Protein AF-A0A7S3KIZ4-F1 (afdb_monomer_lite)

Sequence (151 aa):
IKSEHIHNMARNVTTEWHDIQVELGNFVPIELPPTGEEINEENMEIMEGYDQKKAHSDEDSDPDFREDEEEKEIIKGFREKRLQEMKEEANKKTFGYVKHITKQDWVLEINEAPKGVHVVLLLYQDYIELSVKLVEIFEILAKHYPHVKFC

InterPro domains:
  IPR024253 Phosducin, thioredoxin-like domain [PF02114] (67-151)
  IPR036249 Thioredoxin-like superfamily [SSF52833] (14-151)
  IPR051498 Phosducin-like chaperone and apoptosis regulator [PTHR45809] (11-151)

pLDDT: mean 75.81, std 16.36, range [31.11, 95.62]

Foldseek 3Di:
DDDDPPPPPPDQDDDPVRVVCVVVVNDDDDDGDDDPVRVVVVVVVVVVPPDVVVVVVVLVVDPVNPQDPVNVVVVVVVVVVVVVVVVVLQPPLQFAAADDDDPVCCCVPPVVDDPPEAEDEDDADPPDPVRVVVNVVLNVVRNVRSRYHHD

Secondary structure (DSSP, 8-state):
---------SSS---HHHHHHHHTTSSPPP-PPPPHHHHHHHHHHHHHH--HHHHHHHHTT-TTT---HHHHHHHHHHHHHHHHHHHHHHT-----SB----TTTHIIIIITPPTT-EEE-----TT-HHHHHHHHHHHHHHHH-TTEEE-

Organism: Euplotes crassus (NCBI:txid5936)

Structure (mmCIF, N/CA/C/O backbone):
data_AF-A0A7S3KIZ4-F1
#
_entry.id   AF-A0A7S3KIZ4-F1
#
loop_
_atom_site.group_PDB
_atom_site.id
_atom_site.type_symbol
_atom_site.label_atom_id
_atom_site.label_alt_id
_atom_site.label_comp_id
_atom_site.label_asym_id
_atom_site.label_entity_id
_atom_site.label_seq_id
_atom_site.pdbx_PDB_ins_code
_atom_site.Cartn_x
_atom_site.Cartn_y
_atom_site.Cartn_z
_atom_site.occupancy
_atom_site.B_iso_or_equiv
_atom_site.auth_seq_id
_atom_site.auth_comp_id
_atom_site.auth_asym_id
_atom_site.auth_atom_id
_atom_site.pdbx_PDB_model_num
ATOM 1 N N . ILE A 1 1 ? -66.861 3.315 -4.960 1.00 41.78 1 ILE A N 1
ATOM 2 C CA . ILE A 1 1 ? -66.404 3.744 -6.307 1.00 41.78 1 ILE A CA 1
ATOM 3 C C . ILE A 1 1 ? -66.333 5.269 -6.227 1.00 41.78 1 ILE A C 1
ATOM 5 O O . ILE A 1 1 ? -67.381 5.883 -6.164 1.00 41.78 1 ILE A O 1
ATOM 9 N N . LYS A 1 2 ? -65.192 5.918 -6.002 1.00 31.11 2 LYS A N 1
ATOM 10 C CA . LYS A 1 2 ? -63.960 5.873 -6.792 1.00 31.11 2 LYS A CA 1
ATOM 11 C C . LYS A 1 2 ? -62.729 5.987 -5.885 1.00 31.11 2 LYS A C 1
ATOM 13 O O . LYS A 1 2 ? -62.744 6.712 -4.902 1.00 31.11 2 LYS A O 1
ATOM 18 N N . SER A 1 3 ? -61.708 5.217 -6.239 1.00 34.94 3 SER A N 1
ATOM 19 C CA . SER A 1 3 ? -60.334 5.359 -5.767 1.00 34.94 3 SER A CA 1
ATOM 20 C C . SER A 1 3 ? -59.765 6.632 -6.387 1.00 34.94 3 SER A C 1
ATOM 22 O O . SER A 1 3 ? -59.753 6.743 -7.612 1.00 34.94 3 SER A O 1
ATOM 24 N N . GLU A 1 4 ? -59.308 7.575 -5.569 1.00 37.75 4 GLU A N 1
ATOM 25 C CA . GLU A 1 4 ? -58.435 8.644 -6.046 1.00 37.75 4 GLU A CA 1
ATOM 26 C C . GLU A 1 4 ? -56.999 8.217 -5.780 1.00 37.75 4 GLU A C 1
ATOM 28 O O . GLU A 1 4 ? -56.536 8.095 -4.647 1.00 37.75 4 GLU A O 1
ATOM 33 N N . HIS A 1 5 ? -56.340 7.863 -6.878 1.00 34.59 5 HIS A N 1
ATOM 34 C CA . HIS A 1 5 ? -54.909 7.656 -6.940 1.00 34.59 5 HIS A CA 1
ATOM 35 C C . HIS A 1 5 ? -54.230 8.977 -6.578 1.00 34.59 5 HIS A C 1
ATOM 37 O O . HIS A 1 5 ? -54.191 9.893 -7.397 1.00 34.59 5 HIS A O 1
ATOM 43 N N . ILE A 1 6 ? -53.684 9.067 -5.366 1.00 42.25 6 ILE A N 1
ATOM 44 C CA . ILE A 1 6 ? -52.726 10.116 -5.023 1.00 42.25 6 ILE A CA 1
ATOM 45 C C . ILE A 1 6 ? -51.475 9.807 -5.840 1.00 42.25 6 ILE A C 1
ATOM 47 O O . ILE A 1 6 ? -50.710 8.887 -5.546 1.00 42.25 6 ILE A O 1
ATOM 51 N N . HIS A 1 7 ? -51.344 10.509 -6.957 1.00 41.88 7 HIS A N 1
ATOM 52 C CA . HIS A 1 7 ? -50.192 10.416 -7.825 1.00 41.88 7 HIS A CA 1
ATOM 53 C C . HIS A 1 7 ? -49.021 11.063 -7.081 1.00 41.88 7 HIS A C 1
ATOM 55 O O . HIS A 1 7 ? -48.915 12.284 -7.023 1.00 41.88 7 HIS A O 1
ATOM 61 N N . ASN A 1 8 ? -48.171 10.237 -6.464 1.00 43.75 8 ASN A N 1
ATOM 62 C CA . ASN A 1 8 ? -46.880 10.666 -5.936 1.00 43.75 8 ASN A CA 1
ATOM 63 C C . ASN A 1 8 ? -46.015 11.135 -7.115 1.00 43.75 8 ASN A C 1
ATOM 65 O O . ASN A 1 8 ? -45.277 10.349 -7.714 1.00 43.75 8 ASN A O 1
ATOM 69 N N . MET A 1 9 ? -46.136 12.412 -7.478 1.00 41.16 9 MET A N 1
ATOM 70 C CA . MET A 1 9 ? -45.206 13.074 -8.383 1.00 41.16 9 MET A CA 1
ATOM 71 C C . MET A 1 9 ? -43.879 13.217 -7.648 1.00 41.16 9 MET A C 1
ATOM 73 O O . MET A 1 9 ? -43.693 14.048 -6.766 1.00 41.16 9 MET A O 1
ATOM 77 N N . ALA A 1 10 ? -42.954 12.335 -8.008 1.00 44.00 10 ALA A N 1
ATOM 78 C CA . ALA A 1 10 ? -41.561 12.383 -7.616 1.00 44.00 10 ALA A CA 1
ATOM 79 C C . ALA A 1 10 ? -40.889 13.607 -8.258 1.00 44.00 10 ALA A C 1
ATOM 81 O O . ALA A 1 10 ? -40.249 13.489 -9.300 1.00 44.00 10 ALA A O 1
ATOM 82 N N . ARG A 1 11 ? -41.115 14.780 -7.666 1.00 47.62 11 ARG A N 1
ATOM 83 C CA . ARG A 1 11 ? -40.317 16.017 -7.683 1.00 47.62 11 ARG A CA 1
ATOM 84 C C . ARG A 1 11 ? -41.238 17.119 -7.180 1.00 47.62 11 ARG A C 1
ATOM 86 O O . ARG A 1 11 ? -42.347 17.246 -7.674 1.00 47.62 11 ARG A O 1
ATOM 93 N N . ASN A 1 12 ? -40.750 17.864 -6.200 1.00 55.25 12 ASN A N 1
ATOM 94 C CA . ASN A 1 12 ? -41.412 18.903 -5.413 1.00 55.25 12 ASN A CA 1
ATOM 95 C C . ASN A 1 12 ? -41.872 20.115 -6.264 1.00 55.25 12 ASN A C 1
ATOM 97 O O . ASN A 1 12 ? -41.435 21.236 -6.040 1.00 55.25 12 ASN A O 1
ATOM 101 N N . VAL A 1 13 ? -42.664 19.883 -7.310 1.00 55.50 13 VAL A N 1
ATOM 102 C CA . VAL A 1 13 ? -43.081 20.880 -8.299 1.00 55.50 13 VAL A CA 1
ATOM 103 C C . VAL A 1 13 ? -44.577 20.698 -8.517 1.00 55.50 13 VAL A C 1
ATOM 105 O O . VAL A 1 13 ? -45.015 19.643 -8.983 1.00 55.50 13 VAL A O 1
ATOM 108 N N . THR A 1 14 ? -45.368 21.704 -8.151 1.00 62.00 14 THR A N 1
ATOM 109 C CA . THR A 1 14 ? -46.782 21.760 -8.516 1.00 62.00 14 THR A CA 1
ATOM 110 C C . THR A 1 14 ? -46.891 22.028 -10.017 1.00 62.00 14 THR A C 1
ATOM 112 O O . THR A 1 14 ? -46.026 22.643 -10.641 1.00 62.00 14 THR A O 1
ATOM 115 N N . THR A 1 15 ? -47.921 21.481 -10.654 1.00 75.25 15 THR A N 1
ATOM 116 C CA . THR A 1 15 ? -48.223 21.828 -12.049 1.00 75.25 15 THR A CA 1
ATOM 117 C C . THR A 1 15 ? -48.985 23.148 -12.084 1.00 75.25 15 THR A C 1
ATOM 119 O O . THR A 1 15 ? -49.831 23.351 -11.219 1.00 75.25 15 THR A O 1
ATOM 122 N N . GLU A 1 16 ? -48.831 23.949 -13.141 1.00 70.81 16 GLU A N 1
ATOM 123 C CA . GLU A 1 16 ? -49.584 25.207 -13.334 1.00 70.81 16 GLU A CA 1
ATOM 124 C C . GLU A 1 16 ? -51.111 25.027 -13.175 1.00 70.81 16 GLU A C 1
ATOM 126 O O . GLU A 1 16 ? -51.816 25.892 -12.664 1.00 70.81 16 GLU A O 1
ATOM 131 N N . TRP A 1 17 ? -51.635 23.856 -13.555 1.00 75.88 17 TRP A N 1
ATOM 132 C CA . TRP A 1 17 ? -53.040 23.487 -13.357 1.00 75.88 17 TRP A CA 1
ATOM 133 C C . TRP A 1 17 ? -53.456 23.366 -11.886 1.00 75.88 17 TRP A C 1
ATOM 135 O O . TRP A 1 17 ? -54.598 23.665 -11.547 1.00 75.88 17 TRP A O 1
ATOM 145 N N . HIS A 1 18 ? -52.559 22.889 -11.027 1.00 75.00 18 HIS A N 1
ATOM 146 C CA . HIS A 1 18 ? -52.805 22.737 -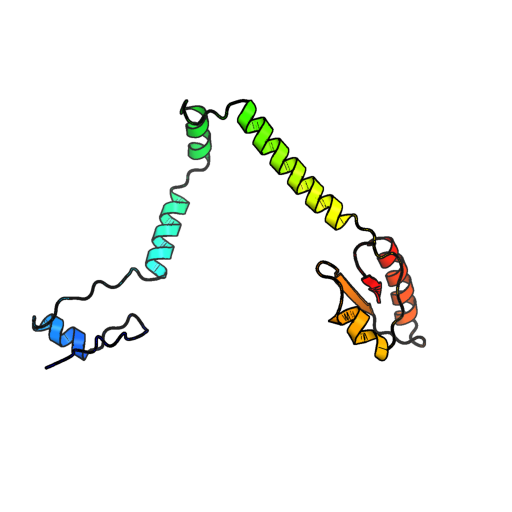9.597 1.00 75.00 18 HIS A CA 1
ATOM 147 C C . HIS A 1 18 ? -52.833 24.107 -8.914 1.00 75.00 18 HIS A C 1
ATOM 149 O O . HIS A 1 18 ? -53.764 24.382 -8.159 1.00 75.00 18 HIS A O 1
ATOM 155 N N . ASP A 1 19 ? -51.897 24.989 -9.269 1.00 76.94 19 ASP A N 1
ATOM 156 C CA . ASP A 1 19 ? -51.793 26.341 -8.709 1.00 76.94 19 ASP A CA 1
ATOM 157 C C . ASP A 1 19 ? -53.045 27.175 -9.013 1.00 76.94 19 ASP A C 1
ATOM 159 O O . ASP A 1 19 ? -53.626 27.783 -8.114 1.00 76.94 19 ASP A O 1
ATOM 163 N N . ILE A 1 20 ? -53.551 27.103 -10.251 1.00 77.94 20 ILE A N 1
ATOM 164 C CA . ILE A 1 20 ? -54.796 27.779 -10.654 1.00 77.94 20 ILE A CA 1
ATOM 165 C C . ILE A 1 20 ? -56.002 27.278 -9.838 1.00 77.94 20 ILE A C 1
ATOM 167 O O . ILE A 1 20 ? -56.899 28.050 -9.507 1.00 77.94 20 ILE A O 1
ATOM 171 N N . GLN A 1 21 ? -56.064 25.986 -9.500 1.00 81.12 21 GLN A N 1
ATOM 172 C CA . GLN A 1 21 ? -57.170 25.442 -8.701 1.00 81.12 21 GLN A CA 1
ATOM 173 C C . GLN A 1 21 ? -57.081 25.826 -7.218 1.00 81.12 21 GLN A C 1
ATOM 175 O O . GLN A 1 21 ? -58.123 25.971 -6.573 1.00 81.12 21 GLN A O 1
ATOM 180 N N . VAL A 1 22 ? -55.870 26.019 -6.687 1.00 80.75 22 VAL A N 1
ATOM 181 C CA . VAL A 1 22 ? -55.655 26.585 -5.347 1.00 80.75 22 VAL A CA 1
ATOM 182 C C . VAL A 1 22 ? -56.082 28.056 -5.321 1.00 80.75 22 VAL A C 1
ATOM 184 O O . VAL A 1 22 ? -56.813 28.457 -4.419 1.00 80.75 22 VAL A O 1
ATOM 187 N N . GLU A 1 23 ? -55.727 28.845 -6.341 1.00 80.62 23 GLU A N 1
ATOM 188 C CA . GLU A 1 23 ? -56.122 30.260 -6.453 1.00 80.62 23 GLU A CA 1
ATOM 189 C C . GLU A 1 23 ? -57.645 30.439 -6.572 1.00 80.62 23 GLU A C 1
ATOM 191 O O . GLU A 1 23 ? -58.231 31.330 -5.958 1.00 80.62 23 GLU A O 1
ATOM 196 N N . LEU A 1 24 ? -58.313 29.539 -7.301 1.00 81.06 24 LEU A N 1
ATOM 197 C CA . LEU A 1 24 ? -59.776 29.494 -7.403 1.00 81.06 24 LEU A CA 1
ATOM 198 C C . LEU A 1 24 ? -60.467 28.951 -6.135 1.00 81.06 24 LEU A C 1
ATOM 200 O O . LEU A 1 24 ? -61.696 28.906 -6.089 1.00 81.06 24 LEU A O 1
ATOM 204 N N . GLY A 1 25 ? -59.703 28.550 -5.112 1.00 77.88 25 GLY A N 1
ATOM 205 C CA . GLY A 1 25 ? -60.206 28.092 -3.814 1.00 77.88 25 GLY A CA 1
ATOM 206 C C . GLY A 1 25 ? -60.743 26.658 -3.796 1.00 77.88 25 GLY A C 1
ATOM 207 O O . GLY A 1 25 ? -61.402 26.266 -2.834 1.00 77.88 25 GLY A O 1
ATOM 208 N N . ASN A 1 26 ? -60.481 25.871 -4.843 1.00 77.81 26 ASN A N 1
ATOM 209 C CA . ASN A 1 26 ? -60.955 24.489 -4.950 1.00 77.81 26 ASN A CA 1
ATOM 210 C C . ASN A 1 26 ? -60.032 23.490 -4.233 1.00 77.81 26 ASN A C 1
ATOM 212 O O . ASN A 1 26 ? -60.500 22.434 -3.806 1.00 77.81 26 ASN A O 1
ATOM 216 N N . PHE A 1 27 ? -58.740 23.810 -4.090 1.00 73.75 27 PHE A N 1
ATOM 217 C CA . PHE A 1 27 ? -57.749 22.970 -3.409 1.00 73.75 27 PHE A CA 1
ATOM 218 C C . PHE A 1 27 ? -57.044 23.701 -2.262 1.00 73.75 27 PHE A C 1
ATOM 220 O O . PHE A 1 27 ? -56.913 24.922 -2.268 1.00 73.75 27 PHE A O 1
ATOM 227 N N . VAL A 1 28 ? -56.582 22.925 -1.275 1.00 73.62 28 VAL A N 1
ATOM 228 C CA . VAL A 1 28 ? -55.755 23.414 -0.161 1.00 73.62 28 VAL A CA 1
ATOM 229 C C . VAL A 1 28 ? -54.306 23.554 -0.648 1.00 73.62 28 VAL A C 1
ATOM 231 O O . VAL A 1 28 ? -53.827 22.630 -1.311 1.00 73.62 28 VAL A O 1
ATOM 234 N N . PRO A 1 29 ? -53.602 24.659 -0.330 1.00 74.19 29 PRO A N 1
ATOM 235 C CA . PRO A 1 29 ? -52.181 24.797 -0.629 1.00 74.19 29 PRO A CA 1
ATOM 236 C C . PRO A 1 29 ? -51.377 23.650 -0.011 1.00 74.19 29 PRO A C 1
ATOM 238 O O . PRO A 1 29 ? -51.550 23.327 1.164 1.00 74.19 29 PRO A O 1
ATOM 241 N N . ILE A 1 30 ? -50.501 23.033 -0.799 1.00 70.31 30 ILE A N 1
ATOM 242 C CA . ILE A 1 30 ? -49.591 21.999 -0.304 1.00 70.31 30 ILE A CA 1
ATOM 243 C C . ILE A 1 30 ? -48.420 22.701 0.390 1.00 70.31 30 ILE A C 1
ATOM 245 O O . ILE A 1 30 ? -47.745 23.525 -0.225 1.00 70.31 30 ILE A O 1
ATOM 249 N N . GLU A 1 31 ? -48.168 22.371 1.656 1.00 62.34 31 GLU A N 1
ATOM 250 C CA . GLU A 1 31 ? -46.950 22.793 2.349 1.00 62.34 31 GLU A CA 1
ATOM 251 C C . GLU A 1 31 ? -45.755 22.067 1.721 1.00 62.34 31 GLU A C 1
ATOM 253 O O . GLU A 1 31 ? -45.626 20.843 1.817 1.00 62.34 31 GLU A O 1
ATOM 258 N N . LEU A 1 32 ? -44.906 22.813 1.016 1.00 63.44 32 LEU A N 1
ATOM 259 C CA . LEU A 1 32 ? -43.674 22.270 0.457 1.00 63.44 32 LEU A CA 1
ATOM 260 C C . LEU A 1 32 ? -42.660 22.107 1.599 1.00 63.44 32 LEU A C 1
ATOM 262 O O . LEU A 1 32 ? -42.491 23.039 2.387 1.00 63.44 32 LEU A O 1
ATOM 266 N N . PRO A 1 33 ? -41.979 20.951 1.715 1.00 62.62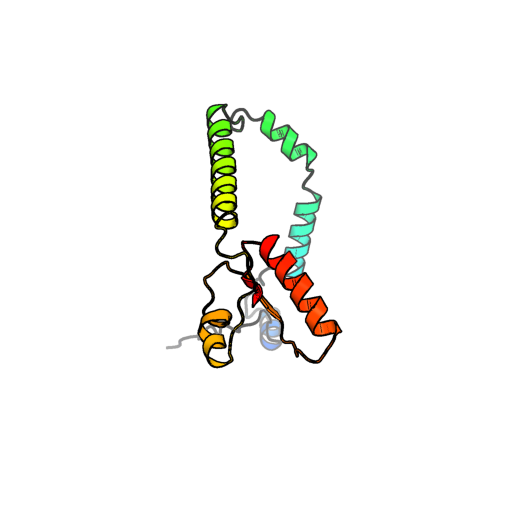 33 PRO A N 1
ATOM 267 C CA . PRO A 1 33 ? -40.869 20.827 2.649 1.00 62.62 33 PRO A CA 1
ATOM 268 C C . PRO A 1 33 ? -39.777 21.842 2.281 1.00 62.62 33 PRO A C 1
ATOM 270 O O . PRO A 1 33 ? -39.6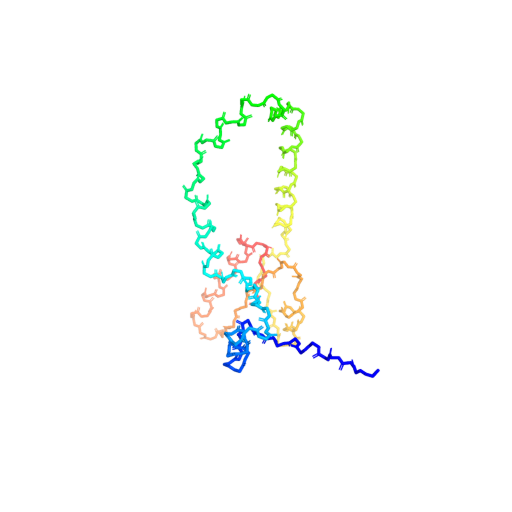17 22.127 1.086 1.00 62.62 33 PRO A O 1
ATOM 273 N N . PRO A 1 34 ? -39.028 22.355 3.274 1.00 66.62 34 PRO A N 1
ATOM 274 C CA . PRO A 1 34 ? -38.014 23.373 3.051 1.00 66.62 34 PRO A CA 1
ATOM 275 C C . PRO A 1 34 ? -37.021 22.917 1.987 1.00 66.62 34 PRO A C 1
ATOM 277 O O . PRO A 1 34 ? -36.633 21.745 1.889 1.00 66.62 34 PRO A O 1
ATOM 280 N N . THR A 1 35 ? -36.649 23.865 1.146 1.00 67.69 35 THR A N 1
ATOM 281 C CA . THR A 1 35 ? -35.743 23.664 0.027 1.00 67.69 35 THR A CA 1
ATOM 282 C C . THR A 1 35 ? -34.337 23.368 0.550 1.00 67.69 35 THR A C 1
ATOM 284 O O . THR A 1 35 ? -33.956 23.804 1.632 1.00 67.69 35 THR A O 1
ATOM 287 N N . GLY A 1 36 ? -33.519 22.643 -0.221 1.00 67.44 36 GLY A N 1
ATOM 288 C CA . GLY A 1 36 ? -32.149 22.315 0.199 1.00 67.44 36 GLY A CA 1
ATOM 289 C C . GLY A 1 36 ? -31.282 23.543 0.510 1.00 67.44 36 GLY A C 1
ATOM 290 O O . GLY A 1 36 ? -30.366 23.438 1.316 1.00 67.44 36 GLY A O 1
ATOM 291 N N . GLU A 1 37 ? -31.586 24.694 -0.097 1.00 70.88 37 GLU A N 1
ATOM 292 C CA . GLU A 1 37 ? -30.929 25.978 0.176 1.00 70.88 37 GLU A CA 1
ATOM 293 C C . GLU A 1 37 ? -31.353 26.566 1.527 1.00 70.88 37 GLU A C 1
ATOM 295 O O . GLU A 1 37 ? -30.483 26.930 2.308 1.00 70.88 37 GLU A O 1
ATOM 300 N N . GLU A 1 38 ? -32.649 26.551 1.854 1.00 72.25 38 GLU A N 1
ATOM 301 C CA . GLU A 1 38 ? -33.179 27.018 3.148 1.00 72.25 38 GLU A CA 1
ATOM 302 C C . GLU A 1 38 ? -32.636 26.174 4.307 1.00 72.25 38 GLU A C 1
ATOM 304 O O . GLU A 1 38 ? -32.201 26.709 5.320 1.00 72.25 38 GLU A O 1
ATOM 309 N N . ILE A 1 39 ? -32.557 24.852 4.117 1.00 72.25 39 ILE A N 1
ATOM 310 C CA . ILE A 1 39 ? -31.922 23.941 5.081 1.00 72.25 39 ILE A CA 1
ATOM 311 C C . ILE A 1 39 ? -30.435 24.287 5.252 1.00 72.25 39 ILE A C 1
ATOM 313 O O . ILE A 1 39 ? -29.878 24.171 6.341 1.00 72.25 39 ILE A O 1
ATOM 317 N N . ASN A 1 40 ? -29.755 24.680 4.174 1.00 72.69 40 ASN A N 1
ATOM 318 C CA . ASN A 1 40 ? -28.334 25.004 4.221 1.00 72.69 40 ASN A CA 1
ATOM 319 C C . ASN A 1 40 ? -28.075 26.366 4.885 1.00 72.69 40 ASN A C 1
ATOM 321 O O . ASN A 1 40 ? -27.100 26.497 5.618 1.00 72.69 40 ASN A O 1
ATOM 325 N N . GLU A 1 41 ? -28.946 27.350 4.664 1.00 78.69 41 GLU A N 1
ATOM 326 C CA . GLU A 1 41 ? -28.919 28.645 5.351 1.00 78.69 41 GLU A CA 1
ATOM 327 C C . GLU A 1 41 ? -29.199 28.489 6.846 1.00 78.69 41 GLU A C 1
ATOM 329 O O . GLU A 1 41 ? -28.414 28.976 7.655 1.00 78.69 41 GLU A O 1
ATOM 334 N N . GLU A 1 42 ? -30.227 27.723 7.218 1.00 75.50 42 GLU A N 1
ATOM 335 C CA . GLU A 1 42 ? -30.542 27.425 8.620 1.00 75.50 42 GLU A CA 1
ATOM 336 C C . GLU A 1 42 ? -29.366 26.715 9.314 1.00 75.50 42 GLU A C 1
ATOM 338 O O . GLU A 1 42 ? -28.955 27.085 10.414 1.00 75.50 42 GLU A O 1
ATOM 343 N N . ASN A 1 43 ? -28.732 25.750 8.638 1.00 76.19 43 ASN A N 1
ATOM 344 C CA . ASN A 1 43 ? -27.535 25.085 9.155 1.00 76.19 43 ASN A CA 1
ATOM 345 C C . ASN A 1 43 ? -26.330 26.031 9.290 1.00 76.19 43 ASN A C 1
ATOM 347 O O . ASN A 1 43 ? -25.557 25.884 10.239 1.00 76.19 43 ASN A O 1
ATOM 351 N N . MET A 1 44 ? -26.146 26.983 8.368 1.00 69.44 44 MET A N 1
ATOM 352 C CA . MET A 1 44 ? -25.088 27.994 8.477 1.00 69.44 44 MET A CA 1
ATOM 353 C C . MET A 1 44 ? -25.348 28.948 9.642 1.00 69.44 44 MET A C 1
ATOM 355 O O . MET A 1 44 ? -24.423 29.233 10.394 1.00 69.44 44 MET A O 1
ATOM 359 N N . GLU A 1 45 ? -26.591 29.374 9.851 1.00 75.44 45 GLU A N 1
ATOM 360 C CA . GLU A 1 45 ? -26.964 30.262 10.956 1.00 75.44 45 GLU A CA 1
ATOM 361 C C . GLU A 1 45 ? -26.769 29.576 12.321 1.00 75.44 45 GLU A C 1
ATOM 363 O O . GLU A 1 45 ? -26.209 30.160 13.254 1.00 75.44 45 GLU A O 1
ATOM 368 N N . ILE A 1 46 ? -27.115 28.286 12.417 1.00 74.94 46 ILE A N 1
ATOM 369 C CA . ILE A 1 46 ? -26.810 27.448 13.586 1.00 74.94 46 ILE A CA 1
ATOM 370 C C . ILE A 1 46 ? -25.292 27.348 13.799 1.00 74.94 46 ILE A C 1
ATOM 372 O O . ILE A 1 46 ? -24.819 27.471 14.930 1.00 74.94 46 ILE A O 1
ATOM 376 N N . MET A 1 47 ? -24.514 27.148 12.731 1.00 63.66 47 MET A N 1
ATOM 377 C CA . MET A 1 47 ? -23.054 27.031 12.808 1.00 63.66 47 MET A CA 1
ATOM 378 C C . MET A 1 47 ? -22.380 28.349 13.221 1.00 63.66 47 MET A C 1
ATOM 380 O O . MET A 1 47 ? -21.412 28.328 13.978 1.00 63.66 47 MET A O 1
ATOM 384 N N . GLU A 1 48 ? -22.894 29.489 12.762 1.00 68.81 48 GLU A N 1
ATOM 385 C CA . GLU A 1 48 ? -22.398 30.824 13.113 1.00 68.81 48 GLU A CA 1
ATOM 386 C C . GLU A 1 48 ? -22.742 31.215 14.559 1.00 68.81 48 GLU A C 1
ATOM 388 O O . GLU A 1 48 ? -21.957 31.902 15.217 1.00 68.81 48 GLU A O 1
ATOM 393 N N . GLY A 1 49 ? -23.868 30.728 15.091 1.00 63.84 49 GLY A N 1
ATOM 394 C CA . GLY A 1 49 ? -24.246 30.878 16.500 1.00 63.84 49 GLY A CA 1
ATOM 395 C C . GLY A 1 49 ? -23.472 29.974 17.471 1.00 63.84 49 GLY A C 1
ATOM 396 O O . GLY A 1 49 ? -23.537 30.178 18.688 1.00 63.84 49 GLY A O 1
ATOM 397 N N . TYR A 1 50 ? -22.727 28.990 16.960 1.00 62.47 50 TYR A N 1
ATOM 398 C CA . TYR A 1 50 ? -21.926 28.056 17.752 1.00 62.47 50 TYR A CA 1
ATOM 399 C C . TYR A 1 50 ? -20.624 28.719 18.239 1.00 62.47 50 TYR A C 1
ATOM 401 O O . TYR A 1 50 ? -19.536 28.539 17.689 1.00 62.47 50 TYR A O 1
ATOM 409 N N . ASP A 1 51 ? -20.718 29.498 19.317 1.00 60.88 51 ASP A N 1
ATOM 410 C CA . ASP A 1 51 ? -19.543 30.051 19.992 1.00 60.88 51 ASP A CA 1
ATOM 411 C C . ASP A 1 51 ? -18.789 28.930 20.735 1.00 60.88 51 ASP A C 1
ATOM 413 O O . ASP A 1 51 ? -19.195 28.479 21.810 1.00 60.88 51 ASP A O 1
ATOM 417 N N . GLN A 1 52 ? -17.666 28.470 20.169 1.00 58.03 52 GLN A N 1
ATOM 418 C CA . GLN A 1 52 ? -16.808 27.417 20.744 1.00 58.03 52 GLN A CA 1
ATOM 419 C C . GLN A 1 52 ? -16.372 27.709 22.189 1.00 58.03 52 GLN A C 1
ATOM 421 O O . GLN A 1 52 ? -16.057 26.788 22.941 1.00 58.03 52 GLN A O 1
ATOM 426 N N . LYS A 1 53 ? -16.356 28.984 22.599 1.00 53.00 53 LYS A N 1
ATOM 427 C CA . LYS A 1 53 ? -16.007 29.385 23.969 1.00 53.00 53 LYS A CA 1
ATOM 428 C C . LYS A 1 53 ? -17.129 29.144 24.975 1.00 53.00 53 LYS A C 1
ATOM 430 O O . LYS A 1 53 ? -16.830 28.963 26.150 1.00 53.00 53 LYS A O 1
ATOM 435 N N . LYS A 1 54 ? -18.386 29.131 24.525 1.00 52.94 54 LYS A N 1
ATOM 436 C CA . LYS A 1 54 ? -19.565 28.898 25.368 1.00 52.94 54 LYS A CA 1
ATOM 437 C C . LYS A 1 54 ? -19.803 27.405 25.611 1.00 52.94 54 LYS A C 1
ATOM 439 O O . LYS A 1 54 ? -20.158 27.010 26.713 1.00 52.94 54 LYS A O 1
ATOM 444 N N . ALA A 1 55 ? -19.482 26.569 24.620 1.00 53.09 55 ALA A N 1
ATOM 445 C CA . ALA A 1 55 ? -19.513 25.111 24.760 1.00 53.09 55 ALA A CA 1
ATOM 446 C C . ALA A 1 55 ? -18.580 24.603 25.880 1.00 53.09 55 ALA A C 1
ATOM 448 O O . ALA A 1 55 ? -18.966 23.730 26.644 1.00 53.09 55 ALA A O 1
ATOM 449 N N . HIS A 1 56 ? -17.391 25.201 26.030 1.00 51.25 56 HIS A N 1
ATOM 450 C CA . HIS A 1 56 ? -16.454 24.836 27.100 1.00 51.25 56 HIS A CA 1
ATOM 451 C C . HIS A 1 56 ? -16.754 25.479 28.463 1.00 51.25 56 HIS A C 1
ATOM 453 O O . HIS A 1 56 ? -16.298 24.958 29.475 1.00 51.25 56 HIS A O 1
ATOM 459 N N . SER A 1 57 ? -17.468 26.611 28.524 1.00 50.88 57 SER A N 1
ATOM 460 C CA . SER A 1 57 ? -17.786 27.253 29.810 1.00 50.88 57 SER A CA 1
ATOM 461 C C . SER A 1 57 ? -18.946 26.584 30.539 1.00 50.88 57 SER A C 1
ATOM 463 O O . SER A 1 57 ? -18.986 26.619 31.768 1.00 50.88 57 SER A O 1
ATOM 465 N N . ASP A 1 58 ? -19.878 25.998 29.787 1.00 51.69 58 ASP A N 1
ATOM 466 C CA . ASP A 1 58 ? -21.117 25.463 30.345 1.00 51.69 58 ASP A CA 1
ATOM 467 C C . ASP A 1 58 ? -20.960 23.995 30.796 1.00 51.69 58 ASP A C 1
ATOM 469 O O . ASP A 1 58 ? -21.575 23.624 31.796 1.00 51.69 58 ASP A O 1
ATOM 473 N N . GLU A 1 59 ? -20.060 23.215 30.171 1.00 52.22 59 GLU A N 1
ATOM 474 C CA . GLU A 1 59 ? -19.694 21.833 30.565 1.00 52.22 59 GLU A CA 1
ATOM 475 C C . GLU A 1 59 ? -19.173 21.739 32.014 1.00 52.22 59 GLU A C 1
ATOM 477 O O . GLU A 1 59 ? -19.527 20.820 32.746 1.00 52.22 59 GLU A O 1
ATOM 482 N N . ASP A 1 60 ? -18.382 22.717 32.470 1.00 53.47 60 ASP A N 1
ATOM 483 C CA . ASP A 1 60 ? -17.848 22.745 33.843 1.00 53.47 60 ASP A CA 1
ATOM 484 C C . ASP A 1 60 ? -18.849 23.301 34.882 1.00 53.47 60 ASP A C 1
ATOM 486 O O . ASP A 1 60 ? -18.630 23.172 36.097 1.00 53.47 60 ASP A O 1
ATOM 490 N N . SER A 1 61 ? -19.921 23.962 34.423 1.00 53.75 61 SER A N 1
ATOM 491 C CA . SER A 1 61 ? -20.871 24.697 35.272 1.00 53.75 61 SER A CA 1
ATOM 492 C C . SER A 1 61 ? -22.113 23.891 35.659 1.00 53.75 61 SER A C 1
ATOM 494 O O . SER A 1 61 ? -22.719 24.181 36.694 1.00 53.75 61 SER A O 1
ATOM 496 N N . ASP A 1 62 ? -22.468 22.879 34.864 1.00 53.91 62 ASP A N 1
ATOM 497 C CA . ASP A 1 62 ? -23.610 22.008 35.114 1.00 53.91 62 ASP A CA 1
ATOM 498 C C . ASP A 1 62 ? -23.162 20.773 35.925 1.00 53.91 62 ASP A C 1
ATOM 500 O O . ASP A 1 62 ? -22.369 19.961 35.441 1.00 53.91 62 ASP A O 1
ATOM 504 N N . PRO A 1 63 ? -23.602 20.617 37.188 1.00 56.22 63 PRO A N 1
ATOM 505 C CA . PRO A 1 63 ? -23.197 19.494 38.027 1.00 56.22 63 PRO A CA 1
ATOM 506 C C . PRO A 1 63 ? -23.619 18.124 37.477 1.00 56.22 63 PRO A C 1
ATOM 508 O O . PRO A 1 63 ? -22.989 17.145 37.869 1.00 56.22 63 PRO A O 1
ATOM 511 N N . ASP A 1 64 ? -24.610 18.056 36.577 1.00 58.03 64 ASP A N 1
ATOM 512 C CA . ASP A 1 64 ? -25.010 16.820 35.884 1.00 58.03 64 ASP A CA 1
ATOM 513 C C . ASP A 1 64 ? -24.094 16.476 34.686 1.00 58.03 64 ASP A C 1
ATOM 515 O O . ASP A 1 64 ? -24.105 15.337 34.225 1.00 58.03 64 ASP A O 1
ATOM 519 N N . PHE A 1 65 ? -23.280 17.425 34.199 1.00 54.81 65 PHE A N 1
ATOM 520 C CA . PHE A 1 65 ? -22.294 17.236 33.114 1.00 54.81 65 PHE A CA 1
ATOM 521 C C . PHE A 1 65 ? -20.845 17.159 33.602 1.00 54.81 65 PHE A C 1
ATOM 523 O O . PHE A 1 65 ? -19.919 16.996 32.805 1.00 54.81 65 PHE A O 1
ATOM 530 N N . ARG A 1 66 ? -20.625 17.248 34.917 1.00 57.91 66 ARG A N 1
ATOM 531 C CA . ARG A 1 66 ? -19.319 16.963 35.502 1.00 57.91 66 ARG A CA 1
ATOM 532 C C . ARG A 1 66 ? -19.009 15.486 35.323 1.00 57.91 66 ARG A C 1
ATOM 534 O O . ARG A 1 66 ? -19.394 14.684 36.165 1.00 57.91 66 ARG A O 1
ATOM 541 N N . GLU A 1 67 ? -18.261 15.176 34.268 1.00 58.94 67 GLU A N 1
ATOM 542 C CA . GLU A 1 67 ? -17.636 13.869 34.078 1.00 58.94 67 GLU A CA 1
ATOM 543 C C . GLU A 1 67 ? -16.900 13.489 35.373 1.00 58.94 67 GLU A C 1
ATOM 545 O O . GLU A 1 67 ? -15.899 14.115 35.768 1.00 58.94 67 GLU A O 1
ATOM 550 N N . ASP A 1 68 ? -17.425 12.479 36.053 1.00 70.19 68 ASP A N 1
ATOM 551 C CA . ASP A 1 68 ? -16.793 11.854 37.194 1.00 70.19 68 ASP A CA 1
ATOM 552 C C . ASP A 1 68 ? -15.499 11.159 36.748 1.00 70.19 68 ASP A C 1
ATOM 554 O O . ASP A 1 68 ? -15.293 10.803 35.584 1.00 70.19 68 ASP A O 1
ATOM 558 N N . GLU A 1 69 ? -14.551 11.024 37.677 1.00 72.88 69 GLU A N 1
ATOM 559 C CA . GLU A 1 69 ? -13.213 10.499 37.370 1.00 72.88 69 GLU A CA 1
ATOM 560 C C . GLU A 1 69 ? -13.288 9.101 36.712 1.00 72.88 69 GL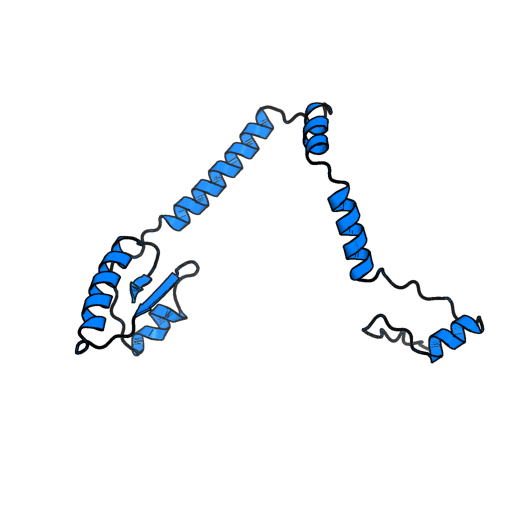U A C 1
ATOM 562 O O . GLU A 1 69 ? -12.465 8.765 35.862 1.00 72.88 69 GLU A O 1
ATOM 567 N N . GLU A 1 70 ? -14.328 8.325 37.043 1.00 72.12 70 GLU A N 1
ATOM 568 C CA . GLU A 1 70 ? -14.625 7.011 36.464 1.00 72.12 70 GLU A CA 1
ATOM 569 C C . GLU A 1 70 ? -15.015 7.090 34.974 1.00 72.12 70 GLU A C 1
ATOM 571 O O . GLU A 1 70 ? -14.521 6.297 34.167 1.00 72.12 70 GLU A O 1
ATOM 576 N N . GLU A 1 71 ? -15.834 8.065 34.562 1.00 78.81 71 GLU A N 1
ATOM 577 C CA . GLU A 1 71 ? -16.208 8.257 33.155 1.00 78.81 71 GLU A CA 1
ATOM 578 C C . GLU A 1 71 ? -14.997 8.670 32.303 1.00 78.81 71 GLU A C 1
ATOM 580 O O . GLU A 1 71 ? -14.764 8.121 31.216 1.00 78.81 71 GLU A O 1
ATOM 585 N N . LYS A 1 72 ? -14.137 9.546 32.836 1.00 78.75 72 LYS A N 1
ATOM 586 C CA . LYS A 1 72 ? -12.883 9.953 32.176 1.00 78.75 72 LYS A CA 1
ATOM 587 C C . LYS A 1 72 ? -11.947 8.775 31.941 1.00 78.75 72 LYS A C 1
ATOM 589 O O . LYS A 1 72 ? -11.330 8.671 30.873 1.00 78.75 72 LYS A O 1
ATOM 594 N N . GLU A 1 73 ? -11.839 7.873 32.914 1.00 81.44 73 GLU A N 1
ATOM 595 C CA . GLU A 1 73 ? -11.045 6.651 32.787 1.00 81.44 73 GLU A CA 1
ATOM 596 C C . GLU A 1 73 ? -11.608 5.709 31.713 1.00 81.44 73 GLU A C 1
ATOM 598 O O . GLU A 1 73 ? -10.840 5.173 30.906 1.00 81.44 73 GLU A O 1
ATOM 603 N N . ILE A 1 74 ? -12.935 5.568 31.626 1.00 83.81 74 ILE A N 1
ATOM 604 C CA . ILE A 1 74 ? -13.604 4.757 30.597 1.00 83.81 74 ILE A CA 1
ATOM 605 C C . ILE A 1 74 ? -13.352 5.329 29.194 1.00 83.81 74 ILE A C 1
ATOM 607 O O . ILE A 1 74 ? -12.944 4.591 28.288 1.00 83.81 74 ILE A O 1
ATOM 611 N N . ILE A 1 7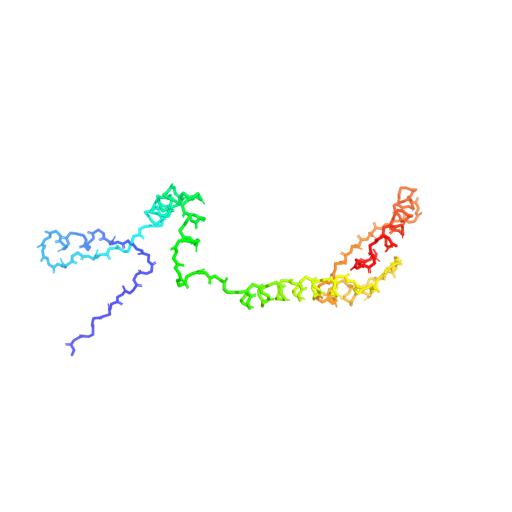5 ? -13.540 6.639 29.000 1.00 84.94 75 ILE A N 1
ATOM 612 C CA . ILE A 1 75 ? -13.325 7.307 27.706 1.00 84.94 75 ILE A CA 1
ATOM 613 C C . ILE A 1 75 ? -11.859 7.185 27.279 1.00 84.94 75 ILE A C 1
ATOM 615 O O . ILE A 1 75 ? -11.562 6.858 26.122 1.00 84.94 75 ILE A O 1
ATOM 619 N N . LYS A 1 76 ? -10.923 7.409 28.207 1.00 86.06 76 LYS A N 1
ATOM 620 C CA . LYS A 1 76 ? -9.488 7.258 27.948 1.00 86.06 76 LYS A CA 1
ATOM 621 C C . LYS A 1 76 ? -9.139 5.820 27.569 1.00 86.06 76 LYS A C 1
ATOM 623 O O . LYS A 1 76 ? -8.467 5.614 26.556 1.00 86.06 76 LYS A O 1
ATOM 628 N N . GLY A 1 77 ? -9.652 4.836 28.307 1.00 86.44 77 GLY A N 1
ATOM 629 C CA . GLY A 1 77 ? -9.456 3.419 28.006 1.00 86.44 77 GLY A CA 1
ATOM 630 C C . GLY A 1 77 ? -9.997 3.031 26.629 1.00 86.44 77 GLY A C 1
ATOM 631 O O . GLY A 1 77 ? -9.341 2.300 25.885 1.00 86.44 77 GLY A O 1
ATOM 632 N N . PHE A 1 78 ? -11.150 3.571 26.225 1.00 86.38 78 PHE A N 1
ATOM 633 C CA . PHE A 1 78 ? -11.703 3.336 24.891 1.00 86.38 78 PHE A CA 1
ATOM 634 C C . PHE A 1 78 ? -10.830 3.937 23.779 1.00 86.38 78 PHE A C 1
ATOM 636 O O . PHE A 1 78 ? -10.573 3.274 22.770 1.00 86.38 78 PHE A O 1
ATOM 643 N N . ARG A 1 79 ? -10.332 5.169 23.968 1.00 89.25 79 ARG A N 1
ATOM 644 C CA . ARG A 1 79 ? -9.408 5.825 23.024 1.00 89.25 79 ARG A CA 1
ATOM 645 C C . ARG A 1 79 ? -8.117 5.026 22.865 1.00 89.25 79 ARG A C 1
ATOM 647 O O . ARG A 1 79 ? -7.683 4.782 21.739 1.00 89.25 79 ARG A O 1
ATOM 654 N N . GLU A 1 80 ? -7.526 4.596 23.975 1.00 89.75 80 GLU A N 1
ATOM 655 C CA . GLU A 1 80 ? -6.305 3.788 23.977 1.00 89.75 80 GLU A CA 1
ATOM 656 C C . GLU A 1 80 ? -6.528 2.436 23.297 1.00 89.75 80 GLU A C 1
ATOM 658 O O . GLU A 1 80 ? -5.746 2.061 22.422 1.00 89.75 80 GLU A O 1
ATOM 663 N N . LYS A 1 81 ? -7.638 1.756 23.610 1.00 89.50 81 LYS A N 1
ATOM 664 C CA . LYS A 1 81 ? -8.011 0.485 22.982 1.00 89.50 81 LYS A CA 1
ATOM 665 C C . LYS A 1 81 ? -8.153 0.616 21.467 1.00 89.50 81 LYS A C 1
ATOM 667 O O . LYS A 1 81 ? -7.561 -0.168 20.733 1.00 89.50 81 LYS A O 1
ATOM 672 N N . ARG A 1 82 ? -8.875 1.631 20.982 1.00 88.81 82 ARG A N 1
ATOM 673 C CA . ARG A 1 82 ? -9.023 1.880 19.537 1.00 88.81 82 ARG A CA 1
ATOM 674 C C . ARG A 1 82 ? -7.690 2.178 18.865 1.00 88.81 82 ARG A C 1
ATOM 676 O O . ARG A 1 82 ? -7.406 1.633 17.802 1.00 88.81 82 ARG A O 1
ATOM 683 N N . LEU A 1 83 ? -6.854 3.007 19.489 1.00 85.88 83 LEU A N 1
ATOM 684 C CA . LEU A 1 83 ? -5.526 3.311 18.961 1.00 85.88 83 LEU A CA 1
ATOM 685 C C . LEU A 1 83 ? -4.648 2.056 18.897 1.00 85.88 83 LEU A C 1
ATOM 687 O O . LEU A 1 83 ? -3.857 1.903 17.967 1.00 85.88 83 LEU A O 1
ATOM 691 N N . GLN A 1 84 ? -4.780 1.164 19.876 1.00 85.12 84 GLN A N 1
ATOM 692 C CA . GLN A 1 84 ? -4.060 -0.097 19.908 1.00 85.12 84 GLN A CA 1
ATOM 693 C C . GLN A 1 84 ? -4.549 -1.061 18.822 1.00 85.12 84 GLN A C 1
ATOM 695 O O . GLN A 1 84 ? -3.716 -1.577 18.085 1.00 85.12 84 GLN A O 1
ATOM 700 N N . GLU A 1 85 ? -5.860 -1.220 18.639 1.00 82.69 85 GLU A N 1
ATOM 701 C CA . GLU A 1 85 ? -6.442 -2.024 17.552 1.00 82.69 85 GLU A CA 1
ATOM 702 C C . GLU A 1 85 ? -5.956 -1.539 16.174 1.00 82.69 85 GLU A C 1
ATOM 704 O O . GLU A 1 85 ? -5.456 -2.330 15.373 1.00 82.69 85 GLU A O 1
ATOM 709 N N . MET A 1 86 ? -5.990 -0.223 15.929 1.00 76.12 86 MET A N 1
ATOM 710 C CA . MET A 1 86 ? -5.484 0.374 14.684 1.00 76.12 86 MET A CA 1
ATOM 711 C C . MET A 1 86 ? -3.978 0.139 14.493 1.00 76.12 86 MET A C 1
ATOM 713 O O . MET A 1 86 ? -3.517 -0.118 13.380 1.00 76.12 86 MET A O 1
ATOM 717 N N . LYS A 1 87 ? -3.187 0.213 15.573 1.00 77.62 87 LYS A N 1
ATOM 718 C CA . LYS A 1 87 ? -1.743 -0.068 15.533 1.00 77.62 87 LYS A CA 1
ATOM 719 C C . LYS A 1 87 ? -1.453 -1.540 15.273 1.00 77.62 87 LYS A C 1
ATOM 721 O O . LYS A 1 87 ? -0.513 -1.838 14.545 1.00 77.62 87 LYS A O 1
ATOM 726 N N . GLU A 1 88 ? -2.204 -2.453 15.876 1.00 74.06 88 GLU A N 1
ATOM 727 C CA . GLU A 1 88 ? -2.044 -3.896 15.687 1.00 74.06 88 GLU A CA 1
ATOM 728 C C . GLU A 1 88 ? -2.391 -4.308 14.255 1.00 74.06 88 GLU A C 1
ATOM 730 O O . GLU A 1 88 ? -1.676 -5.113 13.656 1.00 74.06 88 GLU A O 1
ATOM 735 N N . GLU A 1 89 ? -3.427 -3.704 13.676 1.00 67.88 89 GLU A N 1
ATOM 736 C CA . GLU A 1 89 ? -3.794 -3.910 12.278 1.00 67.88 89 GLU A CA 1
ATOM 737 C C . GLU A 1 89 ? -2.718 -3.372 11.320 1.00 67.88 89 GLU A C 1
ATOM 739 O O . GLU A 1 89 ? -2.311 -4.078 10.397 1.00 67.88 89 GLU A O 1
ATOM 744 N N . ALA A 1 90 ? -2.160 -2.190 11.603 1.00 65.25 90 ALA A N 1
ATOM 745 C CA . ALA A 1 90 ? -1.066 -1.608 10.822 1.00 65.25 90 ALA A CA 1
ATOM 746 C C . ALA A 1 90 ? 0.282 -2.345 10.983 1.00 65.25 90 ALA A C 1
ATOM 748 O O . ALA A 1 90 ? 1.110 -2.344 10.071 1.00 65.25 90 ALA A O 1
ATOM 749 N N . ASN A 1 91 ? 0.526 -2.978 12.137 1.00 63.09 91 ASN A N 1
ATOM 750 C CA . ASN A 1 91 ? 1.794 -3.644 12.460 1.00 63.09 91 ASN A CA 1
ATOM 751 C C . ASN A 1 91 ? 1.887 -5.097 11.993 1.00 63.09 91 ASN A C 1
ATOM 753 O O . ASN A 1 91 ? 2.934 -5.723 12.199 1.00 63.09 91 ASN A O 1
ATOM 757 N N . LYS A 1 92 ? 0.856 -5.654 11.348 1.00 66.19 92 LYS A N 1
ATOM 758 C CA . LYS A 1 92 ? 0.986 -6.937 10.649 1.00 66.19 92 LYS A CA 1
ATOM 759 C C . LYS A 1 92 ? 1.937 -6.750 9.464 1.00 66.19 92 LYS A C 1
ATOM 761 O O . LYS A 1 92 ? 1.521 -6.479 8.346 1.00 66.19 92 LYS A O 1
ATOM 766 N N . LYS A 1 93 ? 3.242 -6.867 9.725 1.00 62.00 93 LYS A N 1
ATOM 767 C CA . LYS A 1 93 ? 4.307 -6.870 8.715 1.00 62.00 93 LYS A CA 1
ATOM 768 C C . LYS A 1 93 ? 4.186 -8.146 7.884 1.00 62.00 93 LYS A C 1
ATOM 770 O O . LYS A 1 93 ? 4.838 -9.145 8.171 1.00 62.00 93 LYS A O 1
ATOM 775 N N . THR A 1 94 ? 3.287 -8.138 6.911 1.00 73.12 94 THR A N 1
ATOM 776 C CA . THR A 1 94 ? 3.039 -9.275 6.016 1.00 73.12 94 THR A CA 1
ATOM 777 C C . THR A 1 94 ? 3.957 -9.269 4.799 1.00 73.12 94 THR A C 1
ATOM 779 O O . THR A 1 94 ? 4.181 -10.321 4.205 1.00 73.12 94 THR A O 1
ATOM 782 N N . PHE A 1 95 ? 4.515 -8.112 4.445 1.00 82.50 95 PHE A N 1
ATOM 783 C CA . PHE A 1 95 ? 5.378 -7.908 3.283 1.00 82.50 95 PHE A CA 1
ATOM 784 C C . PHE A 1 95 ? 6.725 -7.301 3.714 1.00 82.50 95 PHE A C 1
ATOM 786 O O . PHE A 1 95 ? 6.989 -7.109 4.900 1.00 82.50 95 PHE A O 1
ATOM 793 N N . GLY A 1 96 ? 7.629 -7.062 2.766 1.00 87.50 96 GLY A N 1
ATOM 794 C CA . GLY A 1 96 ? 9.004 -6.631 3.074 1.00 87.50 96 GLY A CA 1
ATOM 795 C C . GLY A 1 96 ? 10.016 -6.857 1.951 1.00 87.50 96 GLY A C 1
ATOM 796 O O . GLY A 1 96 ? 11.205 -6.593 2.118 1.00 87.50 96 GLY A O 1
ATOM 797 N N . TYR A 1 97 ? 9.554 -7.392 0.825 1.00 91.38 97 TYR A N 1
ATOM 798 C CA . TYR A 1 97 ? 10.332 -7.694 -0.366 1.00 91.38 97 TYR A CA 1
ATOM 799 C C . TYR A 1 97 ? 9.463 -7.455 -1.603 1.00 91.38 97 TYR A C 1
ATOM 801 O O . TYR A 1 97 ? 8.235 -7.389 -1.498 1.00 91.38 97 TYR A O 1
ATOM 809 N N . VAL A 1 98 ? 10.105 -7.327 -2.760 1.00 93.12 98 VAL A N 1
ATOM 810 C CA . VAL A 1 98 ? 9.423 -7.216 -4.053 1.00 93.12 98 VAL A CA 1
ATOM 811 C C . VAL A 1 98 ? 9.121 -8.618 -4.562 1.00 93.12 98 VAL A C 1
ATOM 813 O O . VAL A 1 98 ? 10.006 -9.474 -4.608 1.00 93.12 98 VAL A O 1
ATOM 816 N N . LYS A 1 99 ? 7.864 -8.874 -4.922 1.00 91.75 99 LYS A N 1
ATOM 817 C CA . LYS A 1 99 ? 7.429 -10.161 -5.463 1.00 91.75 99 LYS A CA 1
ATOM 818 C C . LYS A 1 99 ? 7.232 -10.053 -6.967 1.00 91.75 99 LYS A C 1
ATOM 820 O O . LYS A 1 99 ? 6.242 -9.487 -7.405 1.00 91.75 99 LYS A O 1
ATOM 825 N N . HIS A 1 100 ? 8.108 -10.682 -7.741 1.00 91.75 100 HIS A N 1
ATOM 826 C CA . HIS A 1 100 ? 7.906 -10.799 -9.182 1.00 91.75 100 HIS A CA 1
ATOM 827 C C . HIS A 1 100 ? 6.708 -11.701 -9.482 1.00 91.75 100 HIS A C 1
ATOM 829 O O . HIS A 1 100 ? 6.658 -12.848 -9.032 1.00 91.75 100 HIS A O 1
ATOM 835 N N . ILE A 1 101 ? 5.755 -11.180 -10.251 1.00 92.19 101 ILE A N 1
ATOM 836 C CA . ILE A 1 101 ? 4.548 -11.903 -10.653 1.00 92.19 101 ILE A CA 1
ATOM 837 C C . ILE A 1 101 ? 4.504 -12.092 -12.164 1.00 92.19 101 ILE A C 1
ATOM 839 O O . ILE A 1 101 ? 4.971 -11.254 -12.937 1.00 92.19 101 ILE A O 1
ATOM 843 N N . THR A 1 102 ? 3.899 -13.192 -12.599 1.00 90.00 102 THR A N 1
ATOM 844 C CA . THR A 1 102 ? 3.572 -13.386 -14.010 1.00 90.00 102 THR A CA 1
ATOM 845 C C . THR A 1 102 ? 2.125 -12.984 -14.285 1.00 90.00 102 THR A C 1
ATOM 847 O O . THR A 1 102 ? 1.326 -12.756 -13.377 1.00 90.00 102 THR A O 1
ATOM 850 N N . LYS A 1 103 ? 1.736 -12.940 -15.565 1.00 88.94 103 LYS A N 1
ATOM 851 C CA . LYS A 1 103 ? 0.344 -12.666 -15.956 1.00 88.94 103 LYS A CA 1
ATOM 852 C C . LYS A 1 103 ? -0.651 -13.665 -15.345 1.00 88.94 103 LYS A C 1
ATOM 854 O O . LYS A 1 103 ? -1.801 -13.303 -15.119 1.00 88.94 103 LYS A O 1
ATOM 859 N N . GLN A 1 104 ? -0.228 -14.907 -15.104 1.00 89.81 104 GLN A N 1
ATOM 860 C CA . GLN A 1 104 ? -1.083 -15.944 -14.520 1.00 89.81 104 GLN A CA 1
ATOM 861 C C . GLN A 1 104 ? -1.393 -15.653 -13.046 1.00 89.81 104 GLN A C 1
ATOM 863 O O . GLN A 1 104 ? -2.512 -15.890 -12.601 1.00 89.81 104 GLN A O 1
ATOM 868 N N . ASP A 1 105 ? -0.442 -15.049 -12.333 1.00 89.56 105 ASP A N 1
ATOM 869 C CA . ASP A 1 105 ? -0.567 -14.720 -10.911 1.00 89.56 105 ASP A CA 1
ATOM 870 C C . ASP A 1 105 ? -1.333 -13.409 -10.670 1.00 89.56 105 ASP A C 1
ATOM 872 O O . ASP A 1 105 ? -1.720 -13.120 -9.541 1.00 89.56 105 ASP A O 1
ATOM 876 N N . TRP A 1 106 ? -1.593 -12.616 -11.718 1.00 91.31 106 TRP A N 1
ATOM 877 C CA . TRP A 1 106 ? -2.240 -11.300 -11.621 1.00 91.31 106 TRP A CA 1
ATOM 878 C C . TRP A 1 106 ? -3.535 -11.327 -10.808 1.00 91.31 106 TRP A C 1
ATOM 880 O O . TRP A 1 106 ? -3.757 -10.481 -9.943 1.00 91.31 106 TRP A O 1
ATOM 890 N N . VAL A 1 107 ? -4.416 -12.284 -11.109 1.00 89.25 107 VAL A N 1
ATOM 891 C CA . VAL A 1 107 ? -5.742 -12.348 -10.485 1.00 89.25 107 VAL A CA 1
ATOM 892 C C . VAL A 1 107 ? -5.599 -12.581 -8.988 1.00 89.25 107 VAL A C 1
ATOM 894 O O . VAL A 1 107 ? -6.154 -11.823 -8.202 1.00 89.25 107 VAL A O 1
ATOM 897 N N . LEU A 1 108 ? -4.784 -13.557 -8.602 1.00 87.81 108 LEU A N 1
ATOM 898 C CA . LEU A 1 108 ? -4.590 -13.921 -7.206 1.00 87.81 108 LEU A CA 1
ATOM 899 C C . LEU A 1 108 ? -3.836 -12.832 -6.430 1.00 87.81 108 LEU A C 1
ATOM 901 O O . LEU A 1 108 ? -4.155 -12.523 -5.286 1.00 87.81 108 LEU A O 1
ATOM 905 N N . GLU A 1 109 ? -2.822 -12.228 -7.047 1.00 85.38 109 GLU A N 1
ATOM 906 C CA . GLU A 1 109 ? -1.925 -11.316 -6.345 1.00 85.38 109 GLU A CA 1
ATOM 907 C C . GLU A 1 109 ? -2.436 -9.871 -6.300 1.00 85.38 109 GLU A C 1
ATOM 909 O O . GLU A 1 109 ? -2.128 -9.166 -5.336 1.00 85.38 109 GLU A O 1
ATOM 914 N N . ILE A 1 110 ? -3.194 -9.431 -7.307 1.00 85.94 110 ILE A N 1
ATOM 915 C CA . ILE A 1 110 ? -3.673 -8.047 -7.425 1.00 85.94 110 ILE A CA 1
ATOM 916 C C . ILE A 1 110 ? -5.178 -7.973 -7.193 1.00 85.94 110 ILE A C 1
ATOM 918 O O . ILE A 1 110 ? -5.620 -7.214 -6.334 1.00 85.94 110 ILE A O 1
ATOM 922 N N . ASN A 1 111 ? -5.970 -8.758 -7.928 1.00 87.19 111 ASN A N 1
ATOM 923 C CA . ASN A 1 111 ? -7.431 -8.653 -7.848 1.00 87.19 111 ASN A CA 1
ATOM 924 C C . ASN A 1 111 ? -7.985 -9.271 -6.553 1.00 87.19 111 ASN A C 1
ATOM 926 O O . ASN A 1 111 ? -8.955 -8.761 -5.999 1.00 87.19 111 ASN A O 1
ATOM 930 N N . GLU A 1 112 ? -7.367 -10.347 -6.065 1.00 88.19 112 GLU A N 1
ATOM 931 C CA . GLU A 1 112 ? -7.773 -11.082 -4.857 1.00 88.19 112 GLU A CA 1
ATOM 932 C C . GLU A 1 112 ? -6.896 -10.751 -3.636 1.00 88.19 112 GLU A C 1
ATOM 934 O O . GLU A 1 112 ? -6.810 -11.527 -2.682 1.00 88.19 112 GLU A O 1
ATOM 939 N N . ALA A 1 113 ? -6.242 -9.585 -3.635 1.00 83.44 113 ALA A N 1
ATOM 940 C CA . ALA A 1 113 ? -5.455 -9.147 -2.490 1.00 83.44 113 ALA A CA 1
ATOM 941 C C . ALA A 1 113 ? -6.325 -9.050 -1.211 1.00 83.44 113 ALA A C 1
ATOM 943 O O . ALA A 1 113 ? -7.487 -8.633 -1.277 1.00 83.44 113 ALA A O 1
ATOM 944 N N . PRO A 1 114 ? -5.785 -9.411 -0.027 1.00 81.81 114 PRO A N 1
ATOM 945 C CA . PRO A 1 114 ? -6.529 -9.328 1.227 1.00 81.81 114 PRO A CA 1
ATOM 946 C C . PRO A 1 114 ? -7.057 -7.914 1.498 1.00 81.81 114 PRO A C 1
ATOM 948 O O . PRO A 1 114 ? -6.394 -6.918 1.205 1.00 81.81 114 PRO A O 1
ATOM 951 N N . LYS A 1 115 ? -8.242 -7.817 2.113 1.00 80.19 115 LYS A N 1
ATOM 952 C CA . LYS A 1 115 ? -8.821 -6.522 2.501 1.00 80.19 115 LYS A CA 1
ATOM 953 C C . LYS A 1 115 ? -7.868 -5.774 3.439 1.00 80.19 115 LYS A C 1
ATOM 955 O O . LYS A 1 115 ? -7.353 -6.363 4.384 1.00 80.19 115 LYS A O 1
ATOM 960 N N . GLY A 1 116 ? -7.655 -4.486 3.169 1.00 78.94 116 GLY A N 1
ATOM 961 C CA . GLY A 1 116 ? -6.734 -3.635 3.932 1.00 78.94 116 GLY A CA 1
ATOM 962 C C . GLY A 1 116 ? -5.273 -3.692 3.470 1.00 78.94 116 GLY A C 1
ATOM 963 O O . GLY A 1 116 ? -4.449 -2.968 4.016 1.00 78.94 116 GLY A O 1
ATOM 964 N N . VAL A 1 117 ? -4.940 -4.500 2.455 1.00 85.56 117 VAL A N 1
ATOM 965 C CA . VAL A 1 117 ? -3.604 -4.511 1.841 1.00 85.56 117 VAL A CA 1
ATOM 966 C C . VAL A 1 117 ? -3.581 -3.611 0.612 1.00 85.56 117 VAL A C 1
ATOM 968 O O . VAL A 1 117 ? -4.383 -3.766 -0.307 1.00 85.56 117 VAL A O 1
ATOM 971 N N . HIS A 1 118 ? -2.607 -2.706 0.566 1.00 88.50 118 HIS A N 1
ATOM 972 C CA . HIS A 1 118 ? -2.311 -1.924 -0.628 1.00 88.50 118 HIS A CA 1
ATOM 973 C C . HIS A 1 118 ? -1.289 -2.659 -1.494 1.00 88.50 118 HIS A C 1
ATOM 975 O O . HIS A 1 118 ? -0.272 -3.135 -0.985 1.00 88.50 118 HIS A O 1
ATOM 981 N N . VAL A 1 119 ? -1.558 -2.736 -2.798 1.00 91.25 119 VAL A N 1
ATOM 982 C CA . VAL A 1 119 ? -0.665 -3.358 -3.782 1.00 91.25 119 VAL A CA 1
ATOM 983 C C . VAL A 1 119 ? -0.135 -2.281 -4.719 1.00 91.25 119 VAL A C 1
ATOM 985 O O . VAL A 1 119 ? -0.914 -1.547 -5.324 1.00 91.25 119 VAL A O 1
ATOM 988 N N . VAL A 1 120 ? 1.187 -2.192 -4.840 1.00 93.88 120 VAL A N 1
ATOM 989 C CA . VAL A 1 120 ? 1.874 -1.325 -5.800 1.00 93.88 120 VAL A CA 1
ATOM 990 C C . VAL A 1 120 ? 2.549 -2.221 -6.819 1.00 93.88 120 VAL A C 1
ATOM 992 O O . VAL A 1 120 ? 3.380 -3.050 -6.458 1.00 93.88 120 VAL A O 1
ATOM 995 N N . LEU A 1 121 ? 2.178 -2.043 -8.082 1.00 94.06 121 LEU A N 1
ATOM 996 C CA . LEU A 1 121 ? 2.714 -2.809 -9.196 1.00 94.06 121 LEU A CA 1
ATOM 997 C C . LEU A 1 121 ? 3.697 -1.962 -10.009 1.00 94.06 121 LEU A C 1
ATOM 999 O O . LEU A 1 121 ? 3.353 -0.854 -10.429 1.00 94.06 121 LEU A O 1
ATOM 1003 N N . LEU A 1 122 ? 4.867 -2.519 -10.307 1.00 93.38 122 LEU A N 1
ATOM 1004 C CA . LEU A 1 122 ? 5.842 -1.964 -11.234 1.00 93.38 122 LEU A CA 1
ATOM 1005 C C . LEU A 1 122 ? 5.944 -2.829 -12.495 1.00 93.38 122 LEU A C 1
ATOM 1007 O O . LEU A 1 122 ? 6.517 -3.913 -12.498 1.00 93.38 122 LEU A O 1
ATOM 1011 N N . LEU A 1 123 ? 5.449 -2.300 -13.613 1.00 93.12 123 LEU A N 1
ATOM 1012 C CA . LEU A 1 123 ? 5.725 -2.861 -14.935 1.00 93.12 123 LEU A CA 1
ATOM 1013 C C . LEU A 1 123 ? 7.024 -2.260 -15.469 1.00 93.12 123 LEU A C 1
ATOM 1015 O O . LEU A 1 123 ? 7.131 -1.042 -15.619 1.00 93.12 123 LEU A O 1
ATOM 1019 N N . TYR A 1 124 ? 8.005 -3.108 -15.763 1.00 92.81 124 TYR A N 1
ATOM 1020 C CA . TYR A 1 124 ? 9.330 -2.667 -16.185 1.00 92.81 124 TYR A CA 1
ATOM 1021 C C . TYR A 1 124 ? 9.932 -3.589 -17.252 1.00 92.81 124 TYR A C 1
ATOM 1023 O O . TYR A 1 124 ? 9.382 -4.644 -17.569 1.00 92.81 124 TYR A O 1
ATOM 1031 N N . GLN A 1 125 ? 11.041 -3.151 -17.850 1.00 93.12 125 GLN A N 1
ATOM 1032 C CA . GLN A 1 125 ? 11.791 -3.911 -18.849 1.00 93.12 125 GLN A CA 1
ATOM 1033 C C . GLN A 1 125 ? 13.278 -3.920 -18.485 1.00 93.12 125 GLN A C 1
ATOM 1035 O O . GLN A 1 125 ? 13.878 -2.860 -18.318 1.00 93.12 125 GLN A O 1
ATOM 1040 N N . ASP A 1 126 ? 13.878 -5.109 -18.413 1.00 90.25 126 ASP A N 1
ATOM 1041 C CA . ASP A 1 126 ? 15.251 -5.315 -17.916 1.00 90.25 126 ASP A CA 1
ATOM 1042 C C . ASP A 1 126 ? 16.332 -4.623 -18.760 1.00 90.25 126 ASP A C 1
ATOM 1044 O O . ASP A 1 126 ? 17.423 -4.336 -18.276 1.00 90.25 126 ASP A O 1
ATOM 1048 N N . TYR A 1 127 ? 16.042 -4.344 -20.033 1.00 92.81 127 TYR A N 1
ATOM 1049 C CA . TYR A 1 127 ? 16.990 -3.707 -20.949 1.00 92.81 127 TYR A CA 1
ATOM 1050 C C . TYR A 1 127 ? 17.018 -2.174 -20.842 1.00 92.81 127 TYR A C 1
ATOM 1052 O O . TYR A 1 127 ? 17.846 -1.534 -21.488 1.00 92.81 127 TYR A O 1
ATOM 1060 N N . ILE A 1 128 ? 16.115 -1.569 -20.065 1.00 95.06 128 ILE A N 1
ATOM 1061 C CA . ILE A 1 128 ? 16.072 -0.120 -19.855 1.00 95.06 128 ILE A CA 1
ATOM 1062 C C . ILE A 1 128 ? 16.801 0.206 -18.549 1.00 95.06 128 ILE A C 1
ATOM 1064 O O . ILE A 1 128 ? 16.358 -0.171 -17.468 1.00 95.06 128 ILE A O 1
ATOM 1068 N N . GLU A 1 129 ? 17.880 0.987 -18.622 1.00 94.75 129 GLU A N 1
ATOM 1069 C CA . GLU A 1 129 ? 18.685 1.352 -17.442 1.00 94.75 129 GLU A CA 1
ATOM 1070 C C . GLU A 1 129 ? 17.867 2.035 -16.333 1.00 94.75 129 GLU A C 1
ATOM 1072 O O . GLU A 1 129 ? 18.071 1.786 -15.145 1.00 94.75 129 GLU A O 1
ATOM 1077 N N . LEU A 1 130 ? 16.916 2.896 -16.709 1.00 94.31 130 LEU A N 1
ATOM 1078 C CA . LEU A 1 130 ? 16.030 3.567 -15.755 1.00 94.31 130 LEU A CA 1
ATOM 1079 C C . LEU A 1 130 ? 15.114 2.582 -15.026 1.00 94.31 130 LEU A C 1
ATOM 1081 O O . LEU A 1 130 ? 14.869 2.759 -13.838 1.00 94.31 130 LEU A O 1
ATOM 1085 N N . SER A 1 131 ? 14.639 1.544 -15.716 1.00 94.25 131 SER A N 1
ATOM 1086 C CA . SER A 1 131 ? 13.814 0.497 -15.116 1.00 94.25 131 SER A CA 1
ATOM 1087 C C . SER A 1 131 ? 14.591 -0.284 -14.064 1.00 94.25 131 SER A C 1
ATOM 1089 O O . SER A 1 131 ? 14.072 -0.483 -12.972 1.00 94.25 131 SER A O 1
ATOM 1091 N N . VAL A 1 132 ? 15.847 -0.641 -14.350 1.00 93.56 132 VAL A N 1
ATOM 1092 C CA . VAL A 1 132 ? 16.731 -1.332 -13.395 1.00 93.56 132 VAL A CA 1
ATOM 1093 C C . VAL A 1 132 ? 16.908 -0.504 -12.119 1.00 93.56 1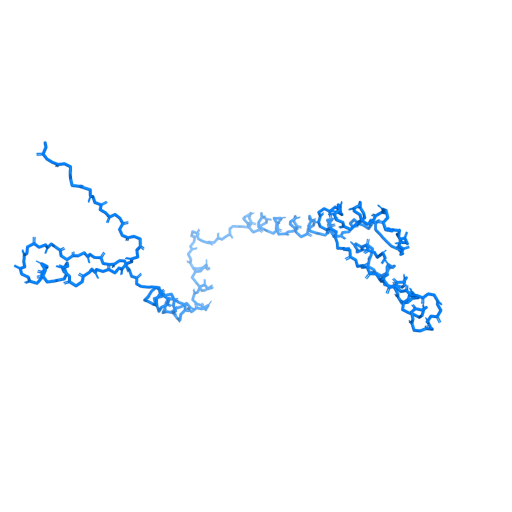32 VAL A C 1
ATOM 1095 O O . VAL A 1 132 ? 16.681 -1.006 -11.021 1.00 93.56 132 VAL A O 1
ATOM 1098 N N . LYS A 1 133 ? 17.199 0.797 -12.251 1.00 95.62 133 LYS A N 1
ATOM 1099 C CA . LYS A 1 133 ? 17.297 1.706 -11.093 1.00 95.62 133 LYS A CA 1
ATOM 1100 C C . LYS A 1 133 ? 15.985 1.822 -10.318 1.00 95.62 133 LYS A C 1
ATOM 1102 O O . LYS A 1 133 ? 15.991 1.950 -9.098 1.00 95.62 133 LYS A O 1
ATOM 1107 N N . LEU A 1 134 ? 14.851 1.810 -11.017 1.00 95.06 134 LEU A N 1
ATOM 1108 C CA . LEU A 1 134 ? 13.542 1.901 -10.378 1.00 95.06 134 LEU A CA 1
ATOM 1109 C C . LEU A 1 134 ? 13.259 0.643 -9.553 1.00 95.06 134 LEU A C 1
ATOM 1111 O O . LEU A 1 134 ? 12.785 0.776 -8.432 1.00 95.06 134 LEU A O 1
ATOM 1115 N N . VAL A 1 135 ? 13.634 -0.542 -10.046 1.00 94.69 135 VAL A N 1
ATOM 1116 C CA . VAL A 1 135 ? 13.549 -1.806 -9.294 1.00 94.69 135 VAL A CA 1
ATOM 1117 C C . VAL A 1 135 ? 14.394 -1.756 -8.017 1.00 94.69 135 VAL A C 1
ATOM 1119 O O . VAL A 1 135 ? 13.889 -2.111 -6.956 1.00 94.69 135 VAL A O 1
ATOM 1122 N N . GLU A 1 136 ? 15.624 -1.233 -8.068 1.00 94.00 136 GLU A N 1
ATOM 1123 C CA . GLU A 1 136 ? 16.466 -1.061 -6.868 1.00 94.00 136 GLU A CA 1
ATOM 1124 C C . GLU A 1 136 ? 15.786 -0.175 -5.808 1.00 94.00 136 GLU A C 1
ATOM 1126 O O . GLU A 1 136 ? 15.751 -0.507 -4.621 1.00 94.00 136 GLU A O 1
ATOM 1131 N N . ILE A 1 137 ? 15.190 0.944 -6.234 1.00 95.19 137 ILE A N 1
ATOM 1132 C CA . ILE A 1 137 ? 14.420 1.826 -5.345 1.00 95.19 137 ILE A CA 1
ATOM 1133 C C . ILE A 1 137 ? 13.187 1.092 -4.806 1.00 95.19 137 ILE A C 1
ATOM 1135 O O . ILE A 1 137 ? 12.851 1.221 -3.628 1.00 95.19 137 ILE A O 1
ATOM 1139 N N . PHE A 1 138 ? 12.526 0.300 -5.646 1.00 95.44 138 PHE A N 1
ATOM 1140 C CA . PHE A 1 138 ? 11.348 -0.481 -5.287 1.00 95.44 138 PHE A CA 1
ATOM 1141 C C . PHE A 1 138 ? 11.659 -1.506 -4.186 1.00 95.44 138 PHE A C 1
ATOM 1143 O O . PHE A 1 138 ? 10.893 -1.634 -3.233 1.00 95.44 138 PHE A O 1
ATOM 1150 N N . GLU A 1 139 ? 12.821 -2.162 -4.241 1.00 94.25 139 GLU A N 1
ATOM 1151 C CA . GLU A 1 139 ? 13.293 -3.066 -3.184 1.00 94.25 139 GLU A CA 1
ATOM 1152 C C . GLU A 1 139 ? 13.563 -2.354 -1.857 1.00 94.25 139 GLU A C 1
ATOM 1154 O O . GLU A 1 139 ? 13.272 -2.895 -0.785 1.00 94.25 139 GLU A O 1
ATOM 1159 N N . ILE A 1 140 ? 14.112 -1.139 -1.908 1.00 95.19 140 ILE A N 1
ATOM 1160 C CA . ILE A 1 140 ? 14.322 -0.313 -0.715 1.00 95.19 140 ILE A CA 1
ATOM 1161 C C . ILE A 1 140 ? 12.966 0.062 -0.107 1.00 95.19 140 ILE A C 1
ATOM 1163 O O . ILE A 1 140 ? 12.758 -0.109 1.096 1.00 95.19 140 ILE A O 1
ATOM 1167 N N . LEU A 1 141 ? 12.016 0.509 -0.932 1.00 94.50 141 LEU A N 1
ATOM 1168 C CA . LEU A 1 141 ? 10.670 0.870 -0.485 1.00 94.50 141 LEU A CA 1
ATOM 1169 C C . LEU A 1 141 ? 9.933 -0.320 0.132 1.00 94.50 141 LEU A C 1
ATOM 1171 O O . LEU A 1 141 ? 9.341 -0.166 1.200 1.00 94.50 141 LEU A O 1
ATOM 1175 N N . ALA A 1 142 ? 10.038 -1.510 -0.460 1.00 94.06 142 ALA A N 1
ATOM 1176 C CA . ALA A 1 142 ? 9.420 -2.714 0.086 1.00 94.06 142 ALA A CA 1
ATOM 1177 C C . ALA A 1 142 ? 9.900 -3.025 1.513 1.00 94.06 142 ALA A C 1
ATOM 1179 O O . ALA A 1 142 ? 9.099 -3.403 2.367 1.00 94.06 142 ALA A O 1
ATOM 1180 N N . LYS A 1 143 ? 11.186 -2.798 1.811 1.00 92.00 143 LYS A N 1
ATOM 1181 C CA . LYS A 1 143 ? 11.744 -2.970 3.165 1.00 92.00 143 LYS A CA 1
ATOM 1182 C C . LYS A 1 143 ? 11.269 -1.885 4.135 1.00 92.00 143 LYS A C 1
ATOM 1184 O O . LYS A 1 143 ? 11.050 -2.171 5.312 1.00 92.00 143 LYS A O 1
ATOM 1189 N N . HIS A 1 144 ? 11.116 -0.651 3.655 1.00 92.56 144 HIS A N 1
ATOM 1190 C CA . HIS A 1 144 ? 10.654 0.484 4.461 1.00 92.56 144 HIS A CA 1
ATOM 1191 C C . HIS A 1 144 ? 9.154 0.442 4.771 1.00 92.56 144 HIS A C 1
ATOM 1193 O O . HIS A 1 144 ? 8.751 0.900 5.841 1.00 92.56 144 HIS A O 1
ATOM 1199 N N . TYR A 1 145 ? 8.341 -0.151 3.891 1.00 90.69 145 TYR A N 1
ATOM 1200 C CA . TYR A 1 145 ? 6.887 -0.246 4.039 1.00 90.69 145 TYR A CA 1
ATOM 1201 C C . TYR A 1 145 ? 6.392 -1.709 4.063 1.00 90.69 145 TYR A C 1
ATOM 1203 O O . TYR A 1 145 ? 5.723 -2.145 3.128 1.00 90.69 145 TYR A O 1
ATOM 1211 N N . PRO A 1 146 ? 6.627 -2.469 5.155 1.00 87.50 146 PRO A N 1
ATOM 1212 C CA . PRO A 1 146 ? 6.260 -3.892 5.263 1.00 87.50 146 PRO A CA 1
ATOM 1213 C C . PRO A 1 146 ? 4.755 -4.208 5.203 1.00 87.50 146 PRO A C 1
ATOM 1215 O O . PRO A 1 146 ? 4.364 -5.372 5.188 1.00 87.50 146 PRO A O 1
ATOM 1218 N N . HIS A 1 147 ? 3.897 -3.192 5.255 1.00 87.19 147 HIS A N 1
ATOM 1219 C CA . HIS A 1 147 ? 2.439 -3.327 5.179 1.00 87.19 147 HIS A CA 1
ATOM 1220 C C . HIS A 1 147 ? 1.912 -3.183 3.742 1.00 87.19 147 HIS A C 1
ATOM 1222 O O . HIS A 1 147 ? 0.761 -3.520 3.474 1.00 87.19 147 HIS A O 1
ATOM 1228 N N . VAL A 1 148 ? 2.746 -2.706 2.812 1.00 89.94 148 VAL A N 1
ATOM 1229 C CA . VAL A 1 148 ? 2.406 -2.566 1.395 1.00 89.94 148 VAL A CA 1
ATOM 1230 C C . VAL A 1 148 ? 3.035 -3.712 0.620 1.00 89.94 148 VAL A C 1
ATOM 1232 O O . VAL A 1 148 ? 4.190 -4.082 0.831 1.00 89.94 148 VAL A O 1
ATOM 1235 N N . LYS A 1 149 ? 2.263 -4.279 -0.297 1.00 91.81 149 LYS A N 1
ATOM 1236 C CA . LYS A 1 149 ? 2.720 -5.331 -1.191 1.00 91.81 149 LYS A CA 1
ATOM 1237 C C . LYS A 1 149 ? 3.304 -4.707 -2.456 1.00 91.81 149 LYS A C 1
ATOM 1239 O O . LYS A 1 149 ? 2.589 -4.039 -3.196 1.00 91.81 149 LYS A O 1
ATOM 1244 N N . PHE A 1 150 ? 4.588 -4.941 -2.696 1.00 94.38 150 PHE A N 1
ATOM 1245 C CA . PHE A 1 150 ? 5.294 -4.484 -3.893 1.00 94.38 150 PHE A CA 1
ATOM 1246 C C . PHE A 1 150 ? 5.426 -5.648 -4.880 1.00 94.38 150 PHE A C 1
ATOM 1248 O O . PHE A 1 150 ? 5.974 -6.696 -4.522 1.00 94.38 150 PHE A O 1
ATOM 1255 N N . CYS A 1 151 ? 4.904 -5.471 -6.094 1.00 91.56 151 CYS A N 1
ATOM 1256 C CA . CYS A 1 151 ? 4.876 -6.481 -7.154 1.00 91.56 151 CYS A CA 1
ATOM 1257 C C . CYS A 1 151 ? 5.440 -5.966 -8.474 1.00 91.56 151 CYS A C 1
ATOM 1259 O O . CYS A 1 151 ? 5.288 -4.755 -8.740 1.00 91.56 151 CYS A O 1
#

Radius of gyration: 31.3 Å; chains: 1; bounding box: 85×47×59 Å